Protein AF-A0A938Z0Q0-F1 (afdb_monomer_lite)

pLDDT: mean 75.27, std 12.21, range [45.88, 96.62]

Sequence (116 aa):
MTFVTQVLAAIFAVVFFVYVIRLVSKGKLSLRYSFFWLSLSVVILIAAIFPGFIGAIGELFGFVLTTNFVFFLGLFLLLAFSLMLSVVVTKQAASIKNLTQRLAIVEKELYRGDDD

Secondary structure (DSSP, 8-state):
--HHHHHHHHHHHHHHHHHHHHHHHTT-S-HHHHHHHHHHHHHHHHHHH-HHHHHHHHHHTT-SSHHHHHHHHHHHHHHHHHHHHHHHHHHHHHHHHHHHHHHHHHHHHHHHHH--

Radius of gyration: 23.2 Å; chains: 1; bounding box: 56×33×67 Å

Foldseek 3Di:
DDPVVLVVLVVVLVVLLVVLVVVLVVVPDDPVVNVLSNVVNVVSVVCSVCVVVLVVVCVVVPHPDSVVSVVVVVVVSVVVVVVVVVVVVVVVVVVVVVVVVVVVVVVVVVVVVVVD

Structure (mmCIF, N/CA/C/O backbone):
data_AF-A0A938Z0Q0-F1
#
_entry.id   AF-A0A938Z0Q0-F1
#
loop_
_atom_site.group_PDB
_atom_site.id
_atom_site.type_symbol
_atom_site.label_atom_id
_atom_site.label_alt_id
_atom_site.label_comp_id
_atom_site.label_asym_id
_atom_site.label_entity_id
_atom_site.label_seq_id
_atom_site.pdbx_PDB_ins_code
_atom_site.Cartn_x
_atom_site.Cartn_y
_atom_site.Cartn_z
_atom_site.occupancy
_atom_site.B_iso_or_equiv
_atom_site.auth_seq_id
_atom_site.auth_comp_id
_atom_site.auth_asym_id
_atom_site.auth_atom_id
_atom_site.pdbx_PDB_model_num
ATOM 1 N N . MET A 1 1 ? 20.335 1.178 -22.118 1.00 50.00 1 MET A N 1
ATOM 2 C CA . MET A 1 1 ? 20.404 0.975 -20.653 1.00 50.00 1 MET A CA 1
ATOM 3 C C . MET A 1 1 ? 20.943 -0.422 -20.392 1.00 50.00 1 MET A C 1
ATOM 5 O O . MET A 1 1 ? 20.604 -1.326 -21.142 1.00 50.00 1 MET A O 1
ATOM 9 N N . THR A 1 2 ? 21.860 -0.576 -19.440 1.00 65.50 2 THR A N 1
ATOM 10 C CA . THR A 1 2 ? 22.627 -1.810 -19.214 1.00 65.50 2 THR A CA 1
ATOM 11 C C . THR A 1 2 ? 21.705 -2.973 -18.842 1.00 65.50 2 THR A C 1
ATOM 13 O O . THR A 1 2 ? 20.964 -2.889 -17.874 1.00 65.50 2 THR A O 1
ATOM 16 N N . PHE A 1 3 ? 21.772 -4.069 -19.604 1.00 70.88 3 PHE A N 1
ATOM 17 C CA . PHE A 1 3 ? 20.974 -5.302 -19.452 1.00 70.88 3 PHE A CA 1
ATOM 18 C C . PHE A 1 3 ? 20.876 -5.800 -17.992 1.00 70.88 3 PHE A C 1
ATOM 20 O O . PHE A 1 3 ? 19.871 -6.361 -17.564 1.00 70.88 3 PHE A O 1
ATOM 27 N N . VAL A 1 4 ? 21.910 -5.508 -17.200 1.00 77.00 4 VAL A N 1
ATOM 28 C CA . VAL A 1 4 ? 22.004 -5.772 -15.762 1.00 77.00 4 VAL A CA 1
ATOM 29 C C . VAL A 1 4 ? 20.854 -5.147 -14.962 1.00 77.00 4 VAL A C 1
ATOM 31 O O . VAL A 1 4 ? 20.287 -5.827 -14.111 1.00 77.00 4 VAL A O 1
ATOM 34 N N . THR A 1 5 ? 20.463 -3.892 -15.219 1.00 72.75 5 THR A N 1
ATOM 35 C CA . THR A 1 5 ? 19.401 -3.227 -14.437 1.00 72.75 5 THR A CA 1
ATOM 36 C C . THR A 1 5 ? 18.024 -3.819 -14.722 1.00 72.75 5 THR A C 1
ATOM 38 O O . THR A 1 5 ? 17.224 -3.960 -13.800 1.00 72.75 5 THR A O 1
ATOM 41 N N . GLN A 1 6 ? 17.767 -4.236 -15.965 1.00 68.00 6 GLN A N 1
ATOM 42 C CA . GLN A 1 6 ? 16.538 -4.941 -16.336 1.00 68.00 6 GLN A CA 1
ATOM 43 C C . GLN A 1 6 ? 16.440 -6.309 -15.662 1.00 68.00 6 GLN A C 1
ATOM 45 O O . GLN A 1 6 ? 15.397 -6.631 -15.098 1.00 68.00 6 GLN A O 1
ATOM 50 N N . VAL A 1 7 ? 17.522 -7.093 -15.673 1.00 77.56 7 VAL A N 1
ATOM 51 C CA . VAL A 1 7 ? 17.540 -8.411 -15.020 1.00 77.56 7 VAL A CA 1
ATOM 52 C C . VAL A 1 7 ? 17.349 -8.271 -13.508 1.00 77.56 7 VAL A C 1
ATOM 54 O O . VAL A 1 7 ? 16.553 -9.002 -12.920 1.00 77.56 7 VAL A O 1
ATOM 57 N N . LEU A 1 8 ? 18.013 -7.300 -12.876 1.00 75.56 8 LEU A N 1
ATOM 58 C CA . LEU A 1 8 ? 17.879 -7.064 -11.437 1.00 75.56 8 LEU A CA 1
ATOM 59 C C . LEU A 1 8 ? 16.454 -6.626 -11.062 1.00 75.56 8 LEU A C 1
ATOM 61 O O . LEU A 1 8 ? 15.889 -7.135 -10.094 1.00 75.56 8 LEU A O 1
ATOM 65 N N . ALA A 1 9 ? 15.850 -5.736 -11.857 1.00 68.62 9 ALA A N 1
ATOM 66 C CA . ALA A 1 9 ? 14.465 -5.305 -11.676 1.00 68.62 9 ALA A CA 1
ATOM 67 C C . ALA A 1 9 ? 13.473 -6.464 -11.859 1.00 68.62 9 ALA A C 1
ATOM 69 O O . ALA A 1 9 ? 12.543 -6.599 -11.065 1.00 68.62 9 ALA A O 1
ATOM 70 N N . ALA A 1 10 ? 13.696 -7.335 -12.849 1.00 71.94 10 ALA A N 1
ATOM 71 C CA . ALA A 1 10 ? 12.870 -8.517 -13.078 1.00 71.94 10 ALA A CA 1
ATOM 72 C C . ALA A 1 10 ? 12.942 -9.500 -11.898 1.00 71.94 10 ALA A C 1
ATOM 74 O O . ALA A 1 10 ? 11.906 -9.960 -11.417 1.00 71.94 10 ALA A O 1
ATOM 75 N N . ILE A 1 11 ? 14.143 -9.773 -11.374 1.00 78.94 11 ILE A N 1
ATOM 76 C CA . ILE A 1 11 ? 14.323 -10.625 -10.188 1.00 78.94 11 ILE A CA 1
ATOM 77 C C . ILE A 1 11 ? 13.607 -10.012 -8.980 1.00 78.94 11 ILE A C 1
ATOM 79 O O . ILE A 1 11 ? 12.865 -10.710 -8.288 1.00 78.94 11 ILE A O 1
ATOM 83 N N . PHE A 1 12 ? 13.779 -8.709 -8.743 1.00 76.38 12 PHE A N 1
ATOM 84 C CA . PHE A 1 12 ? 13.137 -8.021 -7.623 1.00 76.38 12 PHE A CA 1
ATOM 85 C C . PHE A 1 12 ? 11.605 -8.062 -7.731 1.00 76.38 12 PHE A C 1
ATOM 87 O O . PHE A 1 12 ? 10.927 -8.362 -6.749 1.00 76.38 12 PHE A O 1
ATOM 94 N N . ALA A 1 13 ? 11.060 -7.841 -8.931 1.00 72.25 13 ALA A N 1
ATOM 95 C CA . ALA A 1 13 ? 9.627 -7.926 -9.198 1.00 72.25 13 ALA A CA 1
ATOM 96 C C . ALA A 1 13 ? 9.078 -9.339 -8.947 1.00 72.25 13 ALA A C 1
ATOM 98 O O . ALA A 1 13 ? 8.047 -9.482 -8.292 1.00 72.25 13 ALA A O 1
ATOM 99 N N . VAL A 1 14 ? 9.780 -10.385 -9.398 1.00 76.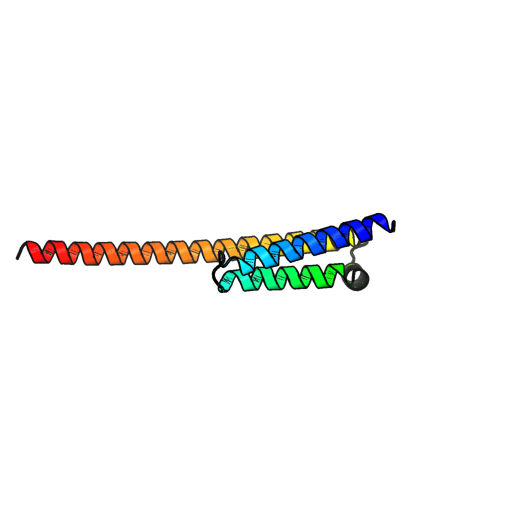31 14 VAL A N 1
ATOM 100 C CA . VAL A 1 14 ? 9.377 -11.785 -9.174 1.00 76.31 14 VAL A CA 1
ATOM 101 C C . VAL A 1 14 ? 9.428 -12.147 -7.689 1.00 76.31 14 VAL A C 1
ATOM 103 O O . VAL A 1 14 ? 8.481 -12.741 -7.171 1.00 76.31 14 VAL A O 1
ATOM 106 N N . VAL A 1 15 ? 10.490 -11.765 -6.977 1.00 78.75 15 VAL A N 1
ATOM 107 C CA . VAL A 1 15 ? 10.608 -12.009 -5.530 1.00 78.75 15 VAL A CA 1
ATOM 108 C C . VAL A 1 15 ? 9.495 -11.290 -4.768 1.00 78.75 15 VAL A C 1
ATOM 110 O O . VAL A 1 15 ? 8.847 -11.901 -3.917 1.00 78.75 15 VAL A O 1
ATOM 113 N N . PHE A 1 16 ? 9.229 -10.025 -5.098 1.00 72.69 16 PHE A N 1
ATOM 114 C CA . PHE A 1 16 ? 8.149 -9.249 -4.494 1.00 72.69 16 PHE A CA 1
ATOM 115 C C . PHE A 1 16 ? 6.776 -9.871 -4.779 1.00 72.69 16 PHE A C 1
ATOM 117 O O . PHE A 1 16 ? 5.970 -10.034 -3.866 1.00 72.69 16 PHE A O 1
ATOM 124 N N . PHE A 1 17 ? 6.530 -10.301 -6.017 1.00 69.44 17 PHE A N 1
ATOM 125 C CA . PHE A 1 17 ? 5.301 -10.983 -6.419 1.00 69.44 17 PHE A CA 1
ATOM 126 C C . PHE A 1 17 ? 5.077 -12.282 -5.628 1.00 69.44 17 PHE A C 1
ATOM 128 O O . PHE A 1 17 ? 4.021 -12.473 -5.021 1.00 69.44 17 PHE A O 1
ATOM 135 N N . VAL A 1 18 ? 6.093 -13.149 -5.549 1.00 73.06 18 VAL A N 1
ATOM 136 C CA . VAL A 1 18 ? 6.039 -14.393 -4.758 1.00 73.06 18 VAL A CA 1
ATOM 137 C C . VAL A 1 18 ? 5.842 -14.094 -3.270 1.00 73.06 18 VAL A C 1
ATOM 139 O O . VAL A 1 18 ? 5.103 -14.811 -2.589 1.00 73.06 18 VAL A O 1
ATOM 142 N N . TYR A 1 19 ? 6.471 -13.037 -2.754 1.00 71.50 19 TYR A N 1
ATOM 143 C CA . TYR A 1 19 ? 6.302 -12.602 -1.371 1.00 71.50 19 TYR A CA 1
ATOM 144 C C . TYR A 1 19 ? 4.856 -12.179 -1.085 1.00 71.50 19 TYR A C 1
ATOM 146 O O . TYR A 1 19 ? 4.265 -12.672 -0.122 1.00 71.50 19 TYR A O 1
ATOM 154 N N . VAL A 1 20 ? 4.256 -11.352 -1.949 1.00 65.19 20 VAL A N 1
ATOM 155 C CA . VAL A 1 20 ? 2.852 -10.928 -1.824 1.00 65.19 20 VAL A CA 1
ATOM 156 C C . VAL A 1 20 ? 1.909 -12.129 -1.906 1.00 65.19 20 VAL A C 1
ATOM 158 O O . VAL A 1 20 ? 1.043 -12.275 -1.041 1.00 65.19 20 VAL A O 1
ATOM 161 N N . ILE A 1 21 ? 2.114 -13.044 -2.861 1.00 64.12 21 ILE A N 1
ATOM 162 C CA . ILE A 1 21 ? 1.317 -14.277 -2.968 1.00 64.12 21 ILE A CA 1
ATOM 163 C C . ILE A 1 21 ? 1.418 -15.110 -1.693 1.00 64.12 21 ILE A C 1
ATOM 165 O O . ILE A 1 21 ? 0.398 -15.569 -1.180 1.00 64.12 21 ILE A O 1
ATOM 169 N N . ARG A 1 22 ? 2.621 -15.297 -1.138 1.00 64.44 22 ARG A N 1
ATOM 170 C CA . ARG A 1 22 ? 2.790 -16.040 0.121 1.00 64.44 22 ARG A CA 1
ATOM 171 C C . ARG A 1 22 ? 2.121 -15.346 1.302 1.00 64.44 22 ARG A C 1
ATOM 173 O O . ARG A 1 22 ? 1.605 -16.037 2.181 1.00 64.44 22 ARG A O 1
ATOM 180 N N . LEU A 1 23 ? 2.124 -14.016 1.340 1.00 60.59 23 LEU A N 1
ATOM 181 C CA . LEU A 1 23 ? 1.487 -13.239 2.402 1.00 60.59 23 LEU A CA 1
ATOM 182 C C . LEU A 1 23 ? -0.044 -13.369 2.352 1.00 60.59 23 LEU A C 1
ATOM 184 O O . LEU A 1 23 ? -0.674 -13.562 3.391 1.00 60.59 23 LEU A O 1
ATOM 188 N N . VAL A 1 24 ? -0.618 -13.355 1.143 1.00 62.41 24 VAL A N 1
ATOM 189 C CA . VAL A 1 24 ? -2.051 -13.584 0.893 1.00 62.41 24 VAL A CA 1
ATOM 190 C C . VAL A 1 24 ? -2.437 -15.041 1.176 1.00 62.41 24 VAL A C 1
ATOM 192 O O . VAL A 1 24 ? -3.404 -15.300 1.890 1.00 62.41 24 VAL A O 1
ATOM 195 N N . SER A 1 25 ? -1.654 -16.001 0.677 1.00 57.09 25 SER A N 1
ATOM 196 C CA . SER A 1 25 ? -1.931 -17.439 0.797 1.00 57.09 25 SER A CA 1
ATOM 197 C C . SER A 1 25 ? -1.845 -17.958 2.233 1.00 57.09 25 SER A C 1
ATOM 199 O O . SER A 1 25 ? -2.480 -18.961 2.546 1.00 57.09 25 SER A O 1
ATOM 201 N N . LYS A 1 26 ? -1.094 -17.296 3.122 1.00 56.38 26 LYS A N 1
ATOM 202 C CA . LYS A 1 26 ? -1.012 -17.676 4.542 1.00 56.38 26 LYS A CA 1
ATOM 203 C C . LYS A 1 26 ? -2.226 -17.240 5.376 1.00 56.38 26 LYS A C 1
ATOM 205 O O . LYS A 1 26 ? -2.193 -17.417 6.590 1.00 56.38 26 LYS A O 1
ATOM 210 N N . GLY A 1 27 ? -3.268 -16.655 4.774 1.00 49.75 27 GLY A N 1
ATOM 211 C CA . GLY A 1 27 ? -4.547 -16.379 5.446 1.00 49.75 27 GLY A CA 1
ATOM 212 C C . GLY A 1 27 ? -4.480 -15.376 6.606 1.00 49.75 27 GLY A C 1
ATOM 213 O O . GLY A 1 27 ? -5.456 -15.213 7.329 1.00 49.75 27 GLY A O 1
ATOM 214 N N . LYS A 1 28 ? -3.343 -14.689 6.801 1.00 47.25 28 LYS A N 1
ATOM 215 C CA . LYS A 1 28 ? -3.143 -13.714 7.890 1.00 47.25 28 LYS A CA 1
ATOM 216 C C . LYS A 1 28 ? -3.775 -12.345 7.618 1.00 47.25 28 LYS A C 1
ATOM 218 O O . LYS A 1 28 ? -3.840 -11.522 8.525 1.00 47.25 28 LYS A O 1
ATOM 223 N N . LEU A 1 29 ? -4.241 -12.096 6.394 1.00 45.88 29 LEU A N 1
ATOM 224 C CA . LEU A 1 29 ? -5.021 -10.915 6.033 1.00 45.88 29 LEU A CA 1
ATOM 225 C C . LEU A 1 29 ? -6.467 -11.342 5.791 1.00 45.88 29 LEU A C 1
ATOM 227 O O . LEU A 1 29 ? -6.735 -12.205 4.955 1.00 45.88 29 LEU A O 1
ATOM 231 N N . SER A 1 30 ? -7.408 -10.705 6.488 1.00 51.53 30 SER A N 1
ATOM 232 C CA . SER A 1 30 ? -8.824 -10.834 6.153 1.00 51.53 30 SER A CA 1
ATOM 233 C C . SER A 1 30 ? -9.034 -10.458 4.679 1.00 51.53 30 SER A C 1
ATOM 235 O O . SER A 1 30 ? -8.392 -9.530 4.178 1.00 51.53 30 SER A O 1
ATO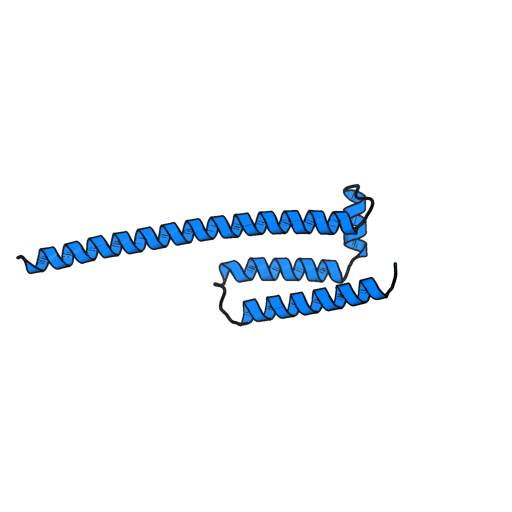M 237 N N . LEU A 1 31 ? -9.925 -11.177 3.981 1.00 50.62 31 LEU A N 1
ATOM 238 C CA . LEU A 1 31 ? -10.224 -11.064 2.537 1.00 50.62 31 LEU A CA 1
ATOM 239 C C . LEU A 1 31 ? -10.271 -9.618 1.996 1.00 50.62 31 LEU A C 1
ATOM 241 O O . LEU A 1 31 ? -9.950 -9.369 0.837 1.00 50.62 31 LEU A O 1
ATOM 245 N N . ARG A 1 32 ? -10.636 -8.655 2.848 1.00 54.25 32 ARG A N 1
ATOM 246 C CA . ARG A 1 32 ? -10.759 -7.229 2.538 1.00 54.25 32 ARG A CA 1
ATOM 247 C C . ARG A 1 32 ? -9.424 -6.516 2.277 1.00 54.25 32 ARG A C 1
ATOM 249 O O . ARG A 1 32 ? -9.401 -5.579 1.488 1.00 54.25 32 ARG A O 1
ATOM 256 N N . TYR A 1 33 ? -8.331 -6.936 2.915 1.00 58.06 33 TYR A N 1
ATOM 257 C CA . TYR A 1 33 ? -7.000 -6.336 2.722 1.00 58.06 33 TYR A CA 1
ATOM 258 C C . TYR A 1 33 ? -6.183 -7.035 1.641 1.00 58.06 33 TYR A C 1
ATOM 260 O O . TYR A 1 33 ? -5.397 -6.391 0.945 1.00 58.06 33 TYR A O 1
ATOM 268 N N . SER A 1 34 ? -6.389 -8.344 1.482 1.00 59.78 34 SER A N 1
ATOM 269 C CA . SER A 1 34 ? -5.710 -9.143 0.463 1.00 59.78 34 SER A CA 1
ATOM 270 C C . SER A 1 34 ? -6.003 -8.628 -0.941 1.00 59.78 34 SER A C 1
ATOM 272 O O . SER A 1 34 ? -5.103 -8.623 -1.768 1.00 59.78 34 SER A O 1
ATOM 274 N N . PHE A 1 35 ? -7.213 -8.115 -1.191 1.00 63.72 35 PHE A N 1
ATOM 275 C CA . PHE A 1 35 ? -7.614 -7.585 -2.496 1.00 63.72 35 PHE A CA 1
ATOM 276 C C . PHE A 1 35 ? -6.771 -6.378 -2.942 1.00 63.72 35 PHE A C 1
ATOM 278 O O . PHE A 1 35 ? -6.367 -6.301 -4.099 1.00 63.72 35 PHE A O 1
ATOM 285 N N . PHE A 1 36 ? -6.447 -5.462 -2.020 1.00 66.25 36 PHE A N 1
ATOM 286 C CA . PHE A 1 36 ? -5.636 -4.282 -2.336 1.00 66.25 36 PHE A CA 1
ATOM 287 C C . PHE A 1 36 ? -4.188 -4.667 -2.663 1.00 66.25 36 PHE A C 1
ATOM 289 O O . PHE A 1 36 ? -3.639 -4.219 -3.665 1.00 66.25 36 PHE A O 1
ATOM 296 N N . TRP A 1 37 ? -3.586 -5.553 -1.863 1.00 68.56 37 TRP A N 1
ATOM 297 C CA . TRP A 1 37 ? -2.228 -6.051 -2.109 1.00 68.56 37 TRP A CA 1
ATOM 298 C C . TRP A 1 37 ? -2.124 -6.911 -3.373 1.00 68.56 37 TRP A C 1
ATOM 300 O O . TRP A 1 37 ? -1.136 -6.796 -4.095 1.00 68.56 37 TRP A O 1
ATOM 310 N N . LEU A 1 38 ? -3.146 -7.718 -3.681 1.00 68.81 38 LEU A N 1
ATOM 311 C CA . LEU A 1 38 ? -3.241 -8.456 -4.945 1.00 68.81 38 LEU A CA 1
ATOM 312 C C . LEU A 1 38 ? -3.297 -7.499 -6.135 1.00 68.81 38 LEU A C 1
ATOM 314 O O . LEU A 1 38 ? -2.516 -7.643 -7.072 1.00 68.81 38 LEU A O 1
ATOM 318 N N . SER A 1 39 ? -4.162 -6.484 -6.070 1.00 68.00 39 SER A N 1
ATOM 319 C CA . SER A 1 39 ? -4.264 -5.465 -7.117 1.00 68.00 39 SER A CA 1
ATOM 320 C C . SER A 1 39 ? -2.941 -4.719 -7.303 1.00 68.00 39 SER A C 1
ATOM 322 O O . SER A 1 39 ? -2.488 -4.545 -8.431 1.00 68.00 39 SER A O 1
ATOM 324 N N . LEU A 1 40 ? -2.286 -4.318 -6.210 1.00 69.94 40 LEU A N 1
ATOM 325 C CA . LEU A 1 40 ? -1.001 -3.618 -6.249 1.00 69.94 40 LEU A CA 1
ATOM 326 C C . LEU A 1 40 ? 0.107 -4.491 -6.858 1.00 69.94 40 LEU A C 1
ATOM 328 O O . LEU A 1 40 ? 0.884 -4.029 -7.689 1.00 69.94 40 LEU A O 1
ATOM 332 N N . SER A 1 41 ? 0.146 -5.772 -6.492 1.00 69.81 41 SER A N 1
ATOM 333 C CA . SER A 1 41 ? 1.079 -6.751 -7.051 1.00 69.81 41 SER A CA 1
ATOM 334 C C . SER A 1 41 ? 0.875 -6.967 -8.551 1.00 69.81 41 SER A C 1
ATOM 336 O O . SER A 1 41 ? 1.863 -7.109 -9.268 1.00 69.81 41 SER A O 1
ATOM 338 N N . VAL A 1 42 ? -0.370 -6.984 -9.031 1.00 70.94 42 VAL A N 1
ATOM 339 C CA . VAL A 1 42 ? -0.677 -7.090 -10.465 1.00 70.94 42 VAL A CA 1
ATOM 340 C C . VAL A 1 42 ? -0.221 -5.837 -11.211 1.00 70.94 42 VAL A C 1
ATOM 342 O O . VAL A 1 42 ? 0.413 -5.956 -12.257 1.00 70.94 42 VAL A O 1
ATOM 345 N N . VAL A 1 43 ? -0.460 -4.644 -10.656 1.00 72.69 43 VAL A N 1
ATOM 346 C CA . VAL A 1 43 ? 0.009 -3.376 -11.247 1.00 72.69 43 VAL A CA 1
ATOM 347 C C . VAL A 1 43 ? 1.535 -3.359 -11.369 1.00 72.69 43 VAL A C 1
ATOM 349 O O . VAL A 1 43 ? 2.060 -3.007 -12.423 1.00 72.69 43 VAL A O 1
ATOM 352 N N . ILE A 1 44 ? 2.254 -3.805 -10.334 1.00 69.94 44 ILE A N 1
ATOM 353 C CA . ILE A 1 44 ? 3.722 -3.905 -10.352 1.00 69.94 44 ILE A CA 1
ATOM 354 C C . ILE A 1 44 ? 4.206 -4.948 -11.372 1.00 69.94 44 ILE A C 1
ATOM 356 O O . ILE A 1 44 ? 5.207 -4.724 -12.051 1.00 69.94 44 ILE A O 1
ATOM 360 N N . LEU A 1 45 ? 3.501 -6.072 -11.521 1.00 69.50 45 LEU A N 1
ATOM 361 C CA . LEU A 1 45 ? 3.850 -7.096 -12.508 1.00 69.50 45 LEU A CA 1
ATOM 362 C C . LEU A 1 45 ? 3.693 -6.567 -13.942 1.00 69.50 45 LEU A C 1
ATOM 364 O O . LEU A 1 45 ? 4.601 -6.718 -14.757 1.00 69.50 45 LEU A O 1
ATOM 368 N N . ILE A 1 46 ? 2.574 -5.898 -14.237 1.00 68.81 46 ILE A N 1
ATOM 369 C CA . ILE A 1 46 ? 2.330 -5.258 -15.540 1.00 68.81 46 ILE A CA 1
ATOM 370 C C . ILE A 1 46 ? 3.408 -4.204 -15.813 1.00 68.81 46 ILE A C 1
ATOM 372 O O . ILE A 1 46 ? 3.958 -4.149 -16.913 1.00 68.81 46 ILE A O 1
ATOM 376 N N . ALA A 1 47 ? 3.764 -3.425 -14.789 1.00 67.25 47 ALA A N 1
ATOM 377 C CA . ALA A 1 47 ? 4.822 -2.431 -14.862 1.00 67.25 47 ALA A CA 1
ATOM 378 C C . ALA A 1 47 ? 6.199 -3.025 -15.197 1.00 67.25 47 ALA A C 1
ATOM 380 O O . ALA A 1 47 ? 6.947 -2.451 -15.989 1.00 67.25 47 ALA A O 1
ATOM 381 N N . ALA A 1 48 ? 6.529 -4.182 -14.618 1.00 67.62 48 ALA A N 1
ATOM 382 C CA . ALA A 1 48 ? 7.794 -4.869 -14.856 1.00 67.62 48 ALA A CA 1
ATOM 383 C C . ALA A 1 48 ? 7.869 -5.518 -16.250 1.00 67.62 48 ALA A C 1
ATOM 385 O O . ALA A 1 48 ? 8.938 -5.530 -16.857 1.00 67.62 48 ALA A O 1
ATOM 386 N N . ILE A 1 49 ? 6.750 -6.040 -16.765 1.00 67.62 49 ILE A N 1
ATOM 387 C CA . ILE A 1 49 ? 6.696 -6.683 -18.089 1.00 67.62 49 ILE A CA 1
ATOM 388 C C . ILE A 1 49 ? 6.721 -5.635 -19.214 1.00 67.62 49 ILE A C 1
ATOM 390 O O . ILE A 1 49 ? 7.330 -5.874 -20.257 1.00 67.62 49 ILE A O 1
ATOM 394 N N . PHE A 1 50 ? 6.113 -4.460 -19.005 1.00 71.12 50 PHE A N 1
ATOM 395 C CA . PHE A 1 50 ? 5.985 -3.412 -20.025 1.00 71.12 50 PHE A CA 1
ATOM 396 C C . PHE A 1 50 ? 6.629 -2.077 -19.605 1.00 71.12 50 PHE A C 1
ATOM 398 O O . PHE A 1 50 ? 5.931 -1.070 -19.450 1.00 71.12 50 PHE A O 1
ATOM 405 N N . PRO A 1 51 ? 7.971 -2.000 -19.496 1.00 66.00 51 PRO A N 1
ATOM 406 C CA . PRO A 1 51 ? 8.657 -0.754 -19.149 1.00 66.00 51 PRO A CA 1
ATOM 407 C C . PRO A 1 51 ? 8.429 0.355 -20.189 1.00 66.00 51 PRO A C 1
ATOM 409 O O . PRO A 1 51 ? 8.367 1.529 -19.832 1.00 66.00 51 PRO A O 1
ATOM 412 N N . GLY A 1 52 ? 8.236 -0.005 -21.466 1.00 69.44 52 GLY A N 1
ATOM 413 C CA . GLY A 1 52 ? 7.920 0.951 -22.533 1.00 69.44 52 GLY A CA 1
ATOM 414 C C . GLY A 1 52 ? 6.565 1.646 -22.357 1.00 69.44 52 GLY A C 1
ATOM 415 O O . GLY A 1 52 ? 6.441 2.822 -22.680 1.00 69.44 52 GLY A O 1
ATOM 416 N N . PHE A 1 53 ? 5.570 0.966 -21.776 1.00 70.12 53 PHE A N 1
ATOM 417 C CA . PHE A 1 53 ? 4.252 1.555 -21.512 1.00 70.12 53 PHE A CA 1
ATOM 418 C C . PHE A 1 53 ? 4.326 2.616 -20.407 1.00 70.12 53 PHE A C 1
ATOM 420 O O . PHE A 1 53 ? 3.755 3.696 -20.518 1.00 70.12 53 PHE A O 1
ATOM 427 N N . ILE A 1 54 ? 5.107 2.340 -19.363 1.00 69.12 54 ILE A N 1
ATOM 428 C CA . ILE A 1 54 ? 5.380 3.285 -18.274 1.00 69.12 54 ILE A CA 1
ATOM 429 C C . ILE A 1 54 ? 6.232 4.462 -18.729 1.00 69.12 54 ILE A C 1
ATOM 431 O O . ILE A 1 54 ? 5.990 5.582 -18.288 1.00 69.12 54 ILE A O 1
ATOM 435 N N . GLY A 1 55 ? 7.194 4.225 -19.623 1.00 71.62 55 GLY A N 1
ATOM 436 C CA . GLY A 1 55 ? 7.943 5.290 -20.285 1.00 71.62 55 GLY A CA 1
ATOM 437 C C . GLY A 1 55 ? 7.023 6.235 -21.055 1.00 71.62 55 GLY A C 1
ATOM 438 O O . GLY A 1 55 ? 7.067 7.437 -20.817 1.00 71.62 55 GLY A O 1
ATOM 439 N N . ALA A 1 56 ? 6.127 5.688 -21.882 1.00 72.56 56 ALA A N 1
ATOM 440 C CA . ALA A 1 56 ? 5.185 6.475 -22.679 1.00 72.56 56 ALA A CA 1
ATOM 441 C C . ALA A 1 56 ? 4.216 7.304 -21.817 1.00 72.56 56 ALA A C 1
ATOM 443 O O . ALA A 1 56 ? 3.946 8.464 -22.123 1.00 72.56 56 ALA A O 1
ATOM 444 N N . ILE A 1 57 ? 3.717 6.740 -20.710 1.00 70.12 57 ILE A N 1
ATOM 445 C CA . ILE A 1 57 ? 2.889 7.496 -19.758 1.00 70.12 57 ILE A CA 1
ATOM 446 C C . ILE A 1 57 ? 3.729 8.570 -19.057 1.00 70.12 57 ILE A C 1
ATOM 448 O O . ILE A 1 57 ? 3.276 9.702 -18.923 1.00 70.12 57 ILE A O 1
ATOM 452 N N . GLY A 1 58 ? 4.953 8.249 -18.636 1.00 74.12 58 GLY A N 1
ATOM 453 C CA . GLY A 1 58 ? 5.861 9.215 -18.019 1.00 74.12 58 GLY A CA 1
ATOM 454 C C . GLY A 1 58 ? 6.130 10.420 -18.923 1.00 74.12 58 GLY A C 1
ATOM 455 O O . GLY A 1 58 ? 6.023 11.554 -18.459 1.00 74.12 58 GLY A O 1
ATOM 456 N N . GLU A 1 59 ? 6.385 10.187 -20.211 1.00 75.81 59 GLU A N 1
ATOM 457 C CA . GLU A 1 59 ? 6.555 11.245 -21.215 1.00 75.81 59 GLU A CA 1
ATOM 458 C C . GLU A 1 59 ? 5.276 12.068 -21.416 1.00 75.81 59 GLU A C 1
ATOM 460 O O . GLU A 1 59 ? 5.353 13.295 -21.464 1.00 75.81 59 GLU A O 1
ATOM 465 N N . LEU A 1 60 ? 4.095 11.433 -21.441 1.00 74.38 60 LEU A N 1
ATOM 466 C CA . LEU A 1 60 ? 2.808 12.139 -21.519 1.00 74.38 60 LEU A CA 1
ATOM 467 C C . LEU A 1 60 ? 2.582 13.070 -20.314 1.00 74.38 60 LEU A C 1
ATOM 469 O O . LEU A 1 60 ? 2.041 14.163 -20.465 1.00 74.38 60 LEU A O 1
ATOM 473 N N . PHE A 1 61 ? 3.015 12.651 -19.124 1.00 75.06 61 PHE A N 1
ATOM 474 C CA . PHE A 1 61 ? 2.980 13.462 -17.904 1.00 75.06 61 PHE A CA 1
ATOM 475 C C . PHE A 1 61 ? 4.152 14.462 -17.794 1.00 75.06 61 PHE A C 1
ATOM 477 O O . PHE A 1 61 ? 4.206 15.223 -16.827 1.00 75.06 61 PHE A O 1
ATOM 484 N N . GLY A 1 62 ? 5.078 14.490 -18.760 1.00 75.69 62 GLY A N 1
ATOM 485 C CA . GLY A 1 62 ? 6.204 15.430 -18.804 1.00 75.69 62 GLY A CA 1
ATOM 486 C C . GLY A 1 62 ? 7.433 15.026 -17.976 1.00 75.69 62 GLY A C 1
ATOM 487 O O . GLY A 1 62 ? 8.300 15.863 -17.716 1.00 75.69 62 GLY A O 1
ATOM 488 N N . PHE A 1 63 ? 7.543 13.766 -17.544 1.00 78.50 63 PHE A N 1
ATOM 489 C CA . PHE A 1 63 ? 8.721 13.265 -16.830 1.00 78.50 63 PHE A CA 1
ATOM 490 C C . PHE A 1 63 ? 9.850 12.894 -17.799 1.00 78.50 63 PHE A C 1
ATOM 492 O O . PHE A 1 63 ? 9.719 11.978 -18.602 1.00 78.50 63 PHE A O 1
ATOM 499 N N . VAL A 1 64 ? 11.005 13.551 -17.649 1.00 71.25 64 VAL A N 1
ATOM 500 C CA . VAL A 1 64 ? 12.201 13.320 -18.487 1.00 71.25 64 VAL A CA 1
ATOM 501 C C . VAL A 1 64 ? 12.866 11.966 -18.203 1.00 71.25 64 VAL A C 1
ATOM 503 O O . VAL A 1 64 ? 13.412 11.335 -19.101 1.00 71.25 64 VAL A O 1
ATOM 506 N N . LEU A 1 65 ? 12.838 11.501 -16.948 1.00 73.19 65 LEU A N 1
ATOM 507 C CA . LEU A 1 65 ? 13.362 10.189 -16.559 1.00 73.19 65 LEU A CA 1
ATOM 508 C C . LEU A 1 65 ? 12.218 9.275 -16.120 1.00 73.19 65 LEU A C 1
ATOM 510 O O . LEU A 1 65 ? 11.537 9.558 -15.132 1.00 73.19 65 LEU A O 1
ATOM 514 N N . THR A 1 66 ? 12.089 8.119 -16.774 1.00 72.88 66 THR A N 1
ATOM 515 C CA . THR A 1 66 ? 11.120 7.064 -16.430 1.00 72.88 66 THR A CA 1
ATOM 516 C C . THR A 1 66 ? 11.215 6.639 -14.959 1.00 72.88 66 THR A C 1
ATOM 518 O O . THR A 1 66 ? 10.199 6.380 -14.317 1.00 72.88 66 THR A O 1
ATOM 521 N N . THR A 1 67 ? 12.422 6.640 -14.383 1.00 75.38 67 THR A N 1
ATOM 522 C CA . THR A 1 67 ? 12.657 6.335 -12.962 1.00 75.38 67 THR A CA 1
ATOM 523 C C . THR A 1 67 ? 11.920 7.293 -12.024 1.00 75.38 67 THR A C 1
ATOM 525 O O . THR A 1 67 ? 11.350 6.852 -11.028 1.00 75.38 67 THR A O 1
ATOM 528 N N . ASN A 1 68 ? 11.882 8.591 -12.347 1.00 82.75 68 ASN A N 1
ATOM 529 C CA . ASN A 1 68 ? 11.227 9.596 -11.505 1.00 82.75 68 ASN A CA 1
ATOM 530 C C . ASN A 1 68 ? 9.710 9.405 -11.498 1.00 82.7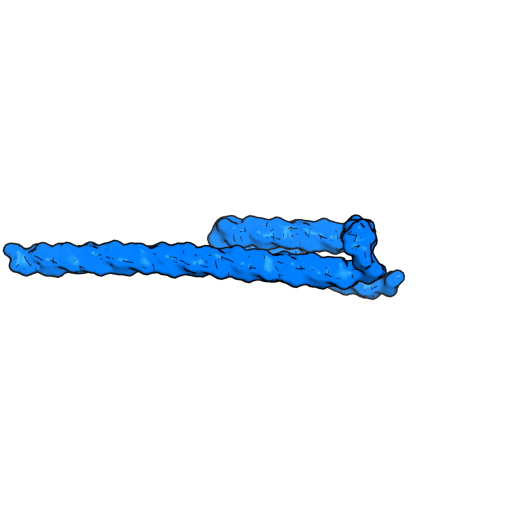5 68 ASN A C 1
ATOM 532 O O . ASN A 1 68 ? 9.083 9.523 -10.448 1.00 82.75 68 ASN A O 1
ATOM 536 N N . PHE A 1 69 ? 9.132 9.055 -12.648 1.00 78.50 69 PHE A N 1
ATOM 537 C CA . PHE A 1 69 ? 7.709 8.749 -12.753 1.00 78.50 69 PHE A CA 1
ATOM 538 C C . PHE A 1 69 ? 7.330 7.520 -11.914 1.00 78.50 69 PHE A C 1
ATOM 540 O O . PHE A 1 69 ? 6.382 7.576 -11.133 1.00 78.50 69 PHE A O 1
ATOM 547 N N . VAL A 1 70 ? 8.108 6.433 -11.999 1.00 77.38 70 VAL A N 1
ATOM 548 C CA . VAL A 1 70 ? 7.882 5.226 -11.182 1.00 77.38 70 VAL A CA 1
ATOM 549 C C . VAL A 1 70 ? 8.013 5.533 -9.689 1.00 77.38 70 VAL A C 1
ATOM 551 O O . VAL A 1 70 ? 7.200 5.061 -8.895 1.00 77.38 70 VAL A O 1
ATOM 554 N N . PHE A 1 71 ? 8.994 6.350 -9.296 1.00 79.19 71 PHE A N 1
ATOM 555 C CA . PHE A 1 71 ? 9.169 6.762 -7.904 1.00 79.19 71 PHE A CA 1
ATOM 556 C C . PHE A 1 71 ? 7.991 7.605 -7.397 1.00 79.19 71 PHE A C 1
ATOM 558 O O . PHE A 1 71 ? 7.455 7.332 -6.323 1.00 79.19 71 PHE A O 1
ATOM 565 N N . PHE A 1 72 ? 7.544 8.584 -8.187 1.00 84.06 72 PHE A N 1
ATOM 566 C CA . PHE A 1 72 ? 6.374 9.405 -7.875 1.00 84.06 72 PHE A CA 1
ATOM 567 C C . PHE A 1 72 ? 5.104 8.557 -7.736 1.00 84.06 72 PHE A C 1
ATOM 569 O O . PHE A 1 72 ? 4.374 8.684 -6.751 1.00 84.06 72 PHE A O 1
ATOM 576 N N . LEU A 1 73 ? 4.870 7.641 -8.679 1.00 79.75 73 LEU A N 1
ATOM 577 C CA . LEU A 1 73 ? 3.735 6.723 -8.642 1.00 79.75 73 LEU A CA 1
ATOM 578 C C . LEU A 1 73 ? 3.796 5.809 -7.409 1.00 79.75 73 LEU A C 1
ATOM 580 O O . LEU A 1 73 ? 2.790 5.622 -6.727 1.00 79.75 73 LEU A O 1
ATOM 584 N N . GLY A 1 74 ? 4.982 5.287 -7.087 1.00 81.50 74 GLY A N 1
ATOM 585 C CA . GLY A 1 74 ? 5.219 4.488 -5.887 1.00 81.50 74 GLY A CA 1
ATOM 586 C C . GLY A 1 74 ? 4.919 5.257 -4.600 1.00 81.50 74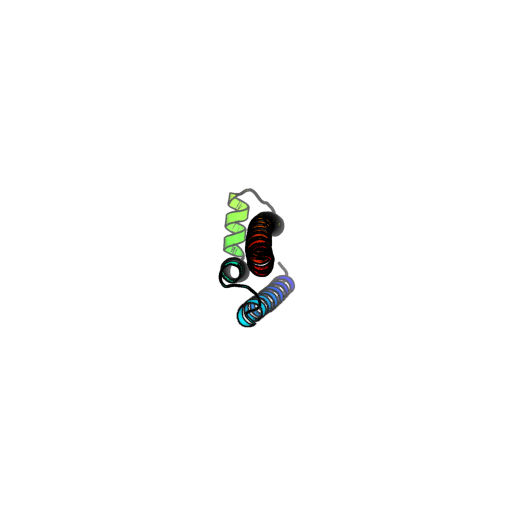 GLY A C 1
ATOM 587 O O . GLY A 1 74 ? 4.222 4.735 -3.731 1.00 81.50 74 GLY A O 1
ATOM 588 N N . LEU A 1 75 ? 5.372 6.510 -4.495 1.00 85.50 75 LEU A N 1
ATOM 589 C CA . LEU A 1 75 ? 5.064 7.390 -3.362 1.00 85.50 75 LEU A CA 1
ATOM 590 C C . LEU A 1 75 ? 3.563 7.649 -3.225 1.00 85.50 75 LEU A C 1
ATOM 592 O O . LEU A 1 75 ? 3.017 7.546 -2.126 1.00 85.50 75 LEU A O 1
ATOM 596 N N . PHE A 1 76 ? 2.890 7.953 -4.332 1.00 84.25 76 PHE A N 1
ATOM 597 C CA . PHE A 1 76 ? 1.451 8.190 -4.333 1.00 84.25 76 PHE A CA 1
ATOM 598 C C . PHE A 1 76 ? 0.672 6.948 -3.875 1.00 84.25 76 PHE A C 1
ATOM 600 O O . PHE A 1 76 ? -0.198 7.041 -3.005 1.00 84.25 76 PHE A O 1
ATOM 607 N N . LEU A 1 77 ? 1.029 5.769 -4.395 1.00 78.44 77 LEU A N 1
ATOM 608 C CA . LEU A 1 77 ? 0.435 4.495 -3.985 1.00 78.44 77 LEU A CA 1
ATOM 609 C C . LEU A 1 77 ? 0.697 4.189 -2.506 1.00 78.44 77 LEU A C 1
ATOM 611 O O . LEU A 1 77 ? -0.213 3.739 -1.809 1.00 78.44 77 LEU A O 1
ATOM 615 N N . LEU A 1 78 ? 1.904 4.469 -2.010 1.00 83.12 78 LEU A N 1
ATOM 616 C CA . LEU A 1 78 ? 2.259 4.286 -0.602 1.00 83.12 78 LEU A CA 1
ATOM 617 C C . LEU A 1 78 ? 1.405 5.176 0.315 1.00 83.12 78 LEU A C 1
ATOM 619 O O . LEU A 1 78 ? 0.898 4.706 1.335 1.00 83.12 78 LEU A O 1
ATOM 623 N N . LEU A 1 79 ? 1.206 6.444 -0.056 1.00 85.19 79 LEU A N 1
ATOM 624 C CA . LEU A 1 79 ? 0.350 7.372 0.687 1.00 85.19 79 LEU A CA 1
ATOM 625 C C . LEU A 1 79 ? -1.112 6.917 0.688 1.00 85.19 79 LEU A C 1
ATOM 627 O O . LEU A 1 79 ? -1.735 6.860 1.750 1.00 85.19 79 LEU A O 1
ATOM 631 N N . ALA A 1 80 ? -1.648 6.537 -0.474 1.00 78.38 80 ALA A N 1
ATOM 632 C CA . ALA A 1 80 ? -3.006 6.011 -0.581 1.00 78.38 80 ALA A CA 1
ATOM 633 C C . ALA A 1 80 ? -3.191 4.748 0.276 1.00 78.38 80 ALA A C 1
ATOM 635 O O . ALA A 1 80 ? -4.192 4.609 0.985 1.00 78.38 80 ALA A O 1
ATOM 636 N N . PHE A 1 81 ? -2.199 3.854 0.269 1.00 79.62 81 PHE A N 1
ATOM 637 C CA . PHE A 1 81 ? -2.208 2.652 1.093 1.00 79.62 81 PHE A CA 1
ATOM 638 C C . PHE A 1 81 ? -2.177 2.974 2.593 1.00 79.62 81 PHE A C 1
ATOM 640 O O . PHE A 1 81 ? -2.947 2.397 3.362 1.00 79.62 81 PHE A O 1
ATOM 647 N N . SER A 1 82 ? -1.344 3.930 3.007 1.00 85.00 82 SER A N 1
ATOM 648 C CA . SER A 1 82 ? -1.281 4.400 4.395 1.00 85.00 82 SER A CA 1
ATOM 649 C C . SER A 1 82 ? -2.629 4.954 4.872 1.00 85.00 82 SER A C 1
ATOM 651 O O . SER A 1 82 ? -3.123 4.571 5.936 1.00 85.00 82 SER A O 1
ATOM 653 N N . LEU A 1 83 ? -3.288 5.780 4.051 1.00 82.56 83 LEU A N 1
ATOM 654 C CA . LEU A 1 83 ? -4.626 6.295 4.353 1.00 82.56 83 LEU A CA 1
ATOM 655 C C . LEU A 1 83 ? -5.662 5.175 4.461 1.00 82.56 83 LEU A C 1
ATOM 657 O O . LEU A 1 83 ? -6.458 5.159 5.402 1.00 82.56 83 LEU A O 1
ATOM 661 N N . MET A 1 84 ? -5.636 4.211 3.538 1.00 79.94 84 MET A N 1
ATOM 662 C CA . MET A 1 84 ? -6.528 3.056 3.599 1.00 79.94 84 MET A CA 1
ATOM 663 C C . MET A 1 84 ? -6.324 2.261 4.891 1.00 79.94 84 MET A C 1
ATOM 665 O O . MET A 1 84 ? -7.305 1.904 5.547 1.00 79.94 84 MET A O 1
ATOM 669 N N . LEU A 1 85 ? -5.074 2.020 5.291 1.00 81.25 85 LEU A N 1
ATOM 670 C CA . LEU A 1 85 ? -4.763 1.326 6.536 1.00 81.25 85 LEU A CA 1
ATOM 671 C C . LEU A 1 85 ? -5.288 2.099 7.751 1.00 81.25 85 LEU A C 1
ATOM 673 O O . LEU A 1 85 ? -5.952 1.504 8.601 1.00 81.25 85 LEU A O 1
ATOM 677 N N . SER A 1 86 ? -5.065 3.415 7.784 1.00 89.44 86 SER A N 1
ATOM 678 C CA . SER A 1 86 ? -5.561 4.306 8.838 1.00 89.44 86 SER A CA 1
ATOM 679 C C . SER A 1 86 ? -7.082 4.201 8.998 1.00 89.44 86 SER A C 1
ATOM 681 O O . SER A 1 86 ? -7.573 3.912 10.090 1.00 89.44 86 SER A O 1
ATOM 683 N N . VAL A 1 87 ? -7.836 4.288 7.895 1.00 82.44 87 VAL A N 1
ATOM 684 C CA . VAL A 1 87 ? -9.304 4.150 7.908 1.00 82.44 87 VAL A CA 1
ATOM 685 C C . VAL A 1 87 ? -9.746 2.809 8.490 1.00 82.44 87 VAL A C 1
ATOM 687 O O . VAL A 1 87 ? -10.729 2.750 9.236 1.00 82.44 87 VAL A O 1
ATOM 690 N N . VAL A 1 88 ? -9.068 1.711 8.150 1.00 81.94 88 VAL A N 1
ATOM 691 C CA . VAL A 1 88 ? -9.478 0.412 8.687 1.00 81.94 88 VAL A CA 1
ATOM 692 C C . VAL A 1 88 ? -9.118 0.273 10.164 1.00 81.94 88 VAL A C 1
ATOM 694 O O . VAL A 1 88 ? -9.948 -0.236 10.917 1.00 81.94 88 VAL A O 1
ATOM 697 N N . VAL A 1 89 ? -7.966 0.786 10.605 1.00 85.12 89 VAL A N 1
ATOM 698 C CA . VAL A 1 89 ? -7.622 0.844 12.036 1.00 85.12 89 VAL A CA 1
ATOM 699 C C . VAL A 1 89 ? -8.685 1.629 12.808 1.00 85.12 89 VAL A C 1
ATOM 701 O O . VAL A 1 89 ? -9.175 1.148 13.831 1.00 85.12 89 VAL A O 1
ATOM 704 N N . THR A 1 90 ? -9.146 2.770 12.286 1.00 87.19 90 THR A N 1
ATOM 705 C CA . THR A 1 90 ? -10.241 3.538 12.902 1.00 87.19 90 THR A CA 1
ATOM 706 C C . THR A 1 90 ? -11.532 2.718 13.020 1.00 87.19 90 THR A C 1
ATOM 708 O O . THR A 1 90 ? -12.175 2.716 14.072 1.00 87.19 90 THR A O 1
ATOM 711 N N . LYS A 1 91 ? -11.914 1.972 11.975 1.00 81.88 91 LYS A N 1
ATOM 712 C CA . LYS A 1 91 ? -13.114 1.109 11.99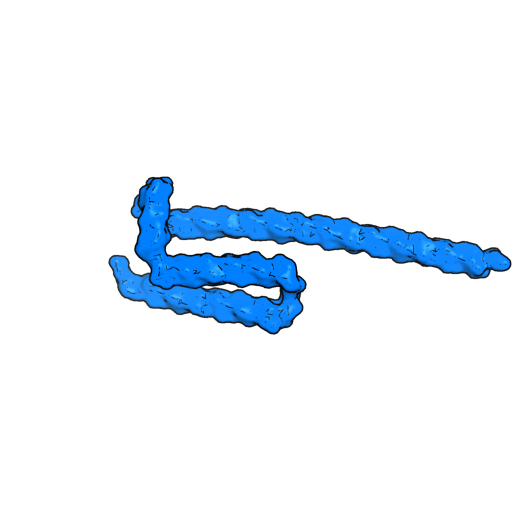9 1.00 81.88 91 LYS A CA 1
ATOM 713 C C . LYS A 1 91 ? -12.987 -0.051 12.989 1.00 81.88 91 LYS A C 1
ATOM 715 O O . LYS A 1 91 ? -13.961 -0.400 13.660 1.00 81.88 91 LYS A O 1
ATOM 720 N N . GLN A 1 92 ? -11.801 -0.645 13.085 1.00 84.31 92 GLN A N 1
ATOM 721 C CA . GLN A 1 92 ? -11.516 -1.708 14.047 1.00 84.31 92 GLN A CA 1
ATOM 722 C C . GLN A 1 92 ? -11.605 -1.181 15.481 1.00 84.31 92 GLN A C 1
ATOM 724 O O . GLN A 1 92 ? -12.305 -1.780 16.295 1.00 84.31 92 GLN A O 1
ATOM 729 N N . ALA A 1 93 ? -11.005 -0.022 15.768 1.00 89.69 93 ALA A N 1
ATOM 730 C CA . ALA A 1 93 ? -11.087 0.621 17.079 1.00 89.69 93 ALA A CA 1
ATOM 731 C C . ALA A 1 93 ? -12.541 0.916 17.495 1.00 89.69 93 ALA A C 1
ATOM 733 O O . ALA A 1 93 ? -12.931 0.641 18.631 1.00 89.69 93 ALA A O 1
ATOM 734 N N . ALA A 1 94 ? -13.373 1.402 16.567 1.00 92.50 94 ALA A N 1
ATOM 735 C CA . ALA A 1 94 ? -14.797 1.626 16.824 1.00 92.50 94 ALA A CA 1
ATOM 736 C C . ALA A 1 94 ? -15.559 0.322 17.130 1.00 92.50 94 ALA A C 1
ATOM 738 O O . ALA A 1 94 ? -16.412 0.297 18.018 1.00 92.50 94 ALA A O 1
ATOM 739 N N . SER A 1 95 ? -15.230 -0.766 16.429 1.00 92.19 95 SER A N 1
ATOM 740 C CA . SER A 1 95 ? -15.847 -2.081 16.655 1.00 92.19 95 SER A CA 1
ATOM 741 C C . SER A 1 95 ? -15.472 -2.643 18.027 1.00 92.19 95 SER A C 1
ATOM 743 O O . SER A 1 95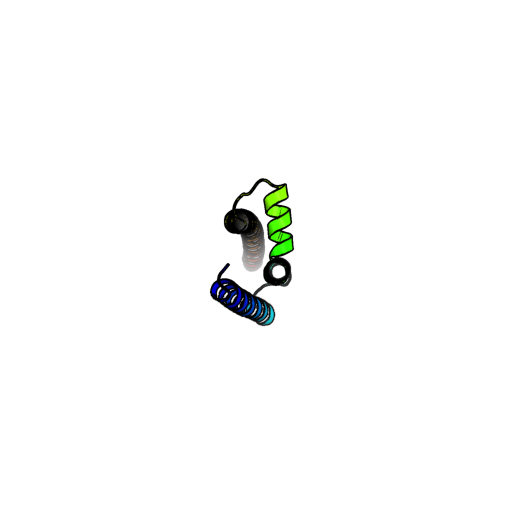 ? -16.353 -3.083 18.760 1.00 92.19 95 SER A O 1
ATOM 745 N N . ILE A 1 96 ? -14.192 -2.555 18.407 1.00 94.56 96 ILE A N 1
ATOM 746 C CA . ILE A 1 96 ? -13.708 -2.957 19.738 1.00 94.56 96 ILE A CA 1
ATOM 747 C C . ILE A 1 96 ? -14.447 -2.169 20.821 1.00 94.56 96 ILE A C 1
ATOM 749 O O . ILE A 1 96 ? -15.009 -2.774 21.729 1.00 94.56 96 ILE A O 1
ATOM 753 N N . LYS A 1 97 ? -14.541 -0.839 20.680 1.00 95.06 97 LYS A N 1
ATOM 754 C CA . LYS A 1 97 ? -15.288 0.009 21.620 1.00 95.06 97 LYS A CA 1
ATOM 755 C C . LYS A 1 97 ? -16.746 -0.444 21.770 1.00 95.06 97 LYS A C 1
ATOM 757 O O . LYS A 1 97 ? -17.238 -0.520 22.892 1.00 95.06 97 LYS A O 1
ATOM 762 N N . ASN A 1 98 ? -17.430 -0.760 20.667 1.00 96.31 98 ASN A N 1
ATOM 763 C CA . ASN A 1 98 ? -18.819 -1.225 20.710 1.00 96.31 98 ASN A CA 1
ATOM 764 C C . ASN A 1 98 ? -18.950 -2.574 21.435 1.00 96.31 98 ASN A C 1
ATOM 766 O O . ASN A 1 98 ? -19.841 -2.730 22.266 1.00 96.31 98 ASN A O 1
ATOM 770 N N . LEU A 1 99 ? -18.047 -3.522 21.162 1.00 96.12 99 LEU A N 1
ATOM 771 C CA . LEU A 1 99 ? -18.024 -4.821 21.842 1.00 96.12 99 LEU A CA 1
ATOM 772 C C . LEU A 1 99 ? -17.785 -4.662 23.347 1.00 96.12 99 LEU A C 1
ATOM 774 O O . LEU A 1 99 ? -18.515 -5.257 24.135 1.00 96.12 99 LEU A O 1
ATOM 778 N N . THR A 1 100 ? -16.827 -3.824 23.750 1.00 96.62 100 THR A N 1
ATOM 779 C CA . THR A 1 100 ? -16.562 -3.536 25.167 1.00 96.62 100 THR A CA 1
ATOM 780 C C . THR A 1 100 ? -17.776 -2.907 25.849 1.00 96.62 100 THR A C 1
ATOM 782 O O . THR A 1 100 ? -18.121 -3.293 26.961 1.00 96.62 100 THR A O 1
ATOM 785 N N . GLN A 1 101 ? -18.470 -1.981 25.178 1.00 95.50 101 GLN A N 1
ATOM 786 C CA . GLN A 1 101 ? -19.696 -1.385 25.716 1.00 95.50 101 GLN A CA 1
ATOM 787 C C . GLN A 1 101 ? -20.819 -2.414 25.876 1.00 95.50 101 GLN A C 1
ATOM 789 O O . GLN A 1 101 ? -21.484 -2.423 26.906 1.00 95.50 101 GLN A O 1
ATOM 794 N N . ARG A 1 102 ? -21.021 -3.297 24.890 1.00 96.38 102 ARG A N 1
ATOM 795 C CA . ARG A 1 102 ? -22.011 -4.378 24.995 1.00 96.38 102 ARG A CA 1
ATOM 796 C C . ARG A 1 102 ? -21.688 -5.325 26.149 1.00 96.38 102 ARG A C 1
ATOM 798 O O . ARG A 1 102 ? -22.593 -5.668 26.897 1.00 96.38 102 ARG A O 1
ATOM 805 N N . LEU A 1 103 ? -20.417 -5.693 26.316 1.00 96.44 103 LEU A N 1
ATOM 806 C CA . LEU A 1 103 ? -19.973 -6.546 27.418 1.00 96.44 103 LEU A CA 1
ATOM 807 C C . LEU A 1 103 ? -20.271 -5.903 28.781 1.00 96.44 103 LEU A C 1
ATOM 809 O O . LEU A 1 103 ? -20.843 -6.562 29.637 1.00 96.44 103 LEU A O 1
ATOM 813 N N . ALA A 1 104 ? -19.977 -4.609 28.944 1.00 95.56 104 ALA A N 1
ATOM 814 C CA . ALA A 1 104 ? -20.238 -3.888 30.191 1.00 95.56 104 ALA A CA 1
ATOM 815 C C . ALA A 1 104 ? -21.736 -3.812 30.550 1.00 95.56 104 ALA A C 1
ATOM 817 O O . ALA A 1 104 ? -22.094 -3.868 31.724 1.00 95.56 104 ALA A O 1
ATOM 818 N N . ILE A 1 105 ? -22.621 -3.681 29.554 1.00 96.56 105 ILE A N 1
ATOM 819 C CA . ILE A 1 105 ? -24.077 -3.698 29.781 1.00 96.56 105 ILE A CA 1
ATOM 820 C C . ILE A 1 105 ? -24.528 -5.091 30.228 1.00 96.56 105 ILE A C 1
ATOM 822 O O . ILE A 1 105 ? -25.238 -5.199 31.223 1.00 96.56 105 ILE A O 1
ATOM 826 N N . VAL A 1 106 ? -24.075 -6.141 29.535 1.00 95.62 106 VAL A N 1
ATOM 827 C CA . VAL A 1 106 ? -24.404 -7.536 29.874 1.00 95.62 106 VAL A CA 1
ATOM 828 C C . VAL A 1 106 ? -23.911 -7.895 31.278 1.00 95.62 106 VAL A C 1
ATOM 830 O O . VAL A 1 106 ? -24.650 -8.492 32.054 1.00 95.62 106 VAL A O 1
ATOM 833 N N . GLU A 1 107 ? -22.691 -7.495 31.637 1.00 94.69 107 GLU A N 1
ATOM 834 C CA . GLU A 1 107 ? -22.131 -7.723 32.972 1.00 94.69 107 GLU A CA 1
ATOM 835 C C . GLU A 1 107 ? -22.960 -7.017 34.054 1.00 94.69 107 GLU A C 1
ATOM 837 O O . GLU A 1 107 ? -23.308 -7.622 35.063 1.00 94.69 107 GLU A O 1
ATOM 842 N N . LYS A 1 108 ? -23.377 -5.768 33.812 1.00 93.81 108 LYS A N 1
ATOM 843 C CA . LYS A 1 108 ? -24.246 -5.028 34.735 1.00 93.81 108 LYS A CA 1
ATOM 844 C C . LYS A 1 108 ? -25.613 -5.695 34.932 1.00 93.81 108 LYS A C 1
ATOM 846 O O . LYS A 1 108 ? -26.137 -5.672 36.043 1.00 93.81 108 LYS A O 1
ATOM 851 N N . GLU A 1 109 ? -26.213 -6.228 33.870 1.00 93.75 109 GLU A N 1
ATOM 852 C CA . GLU A 1 109 ? -27.499 -6.933 33.951 1.00 93.75 109 GLU A CA 1
ATOM 853 C C . GLU A 1 109 ? -27.386 -8.243 34.737 1.00 93.75 109 GLU A C 1
ATOM 855 O O . GLU A 1 109 ? -28.266 -8.522 35.546 1.00 93.75 109 GLU A O 1
ATOM 860 N N . LEU A 1 110 ? -26.291 -8.992 34.561 1.00 91.88 110 LEU A N 1
ATOM 861 C CA . LEU A 1 110 ? -26.016 -10.206 35.335 1.00 91.88 110 LEU A CA 1
ATOM 862 C C . LEU A 1 110 ? -25.881 -9.913 36.833 1.00 91.88 110 LEU A C 1
ATOM 864 O O . LEU A 1 110 ? -26.564 -10.549 37.625 1.00 91.88 110 LEU A O 1
ATOM 868 N N . TYR A 1 111 ? -25.068 -8.923 37.220 1.00 87.25 111 TYR A N 1
ATOM 869 C CA . TYR A 1 111 ? -24.911 -8.562 38.636 1.00 87.25 111 TYR A CA 1
ATOM 870 C C . TYR A 1 111 ? -26.211 -8.048 39.264 1.00 87.25 111 TYR A C 1
ATOM 872 O O . TYR A 1 111 ? -26.475 -8.329 40.424 1.00 87.25 111 TYR A O 1
ATOM 880 N N . ARG A 1 112 ? -27.052 -7.328 38.510 1.00 83.06 112 ARG A N 1
ATOM 881 C CA . ARG A 1 112 ? -28.331 -6.834 39.043 1.00 83.06 112 ARG A CA 1
ATOM 882 C C . ARG A 1 112 ? -29.363 -7.944 39.270 1.00 83.06 112 ARG A C 1
ATOM 884 O O . ARG A 1 112 ? -30.244 -7.752 40.091 1.00 83.06 112 ARG A O 1
ATOM 891 N N . GLY A 1 113 ? -29.284 -9.055 38.538 1.00 74.00 113 GLY A N 1
ATOM 892 C CA . GLY A 1 113 ? -30.195 -10.192 38.703 1.00 74.00 113 GLY A CA 1
ATOM 893 C C . GLY A 1 113 ? -29.802 -11.175 39.810 1.00 74.00 113 GLY A C 1
ATOM 894 O O . GLY A 1 113 ? -30.592 -12.059 40.101 1.00 74.00 113 GLY A O 1
ATOM 895 N N . ASP A 1 114 ? -28.603 -11.043 40.388 1.00 64.56 114 ASP A N 1
ATOM 896 C CA . ASP A 1 114 ? -28.117 -11.873 41.507 1.00 64.56 114 ASP A CA 1
ATOM 897 C C . ASP A 1 114 ? -28.450 -11.243 42.881 1.00 64.56 114 ASP A C 1
ATOM 899 O O . ASP A 1 114 ? -28.376 -11.911 43.909 1.00 64.56 114 ASP A O 1
ATOM 903 N N . ASP A 1 115 ? -28.833 -9.957 42.890 1.00 59.72 115 ASP A N 1
ATOM 904 C CA . ASP A 1 115 ? -29.233 -9.186 44.079 1.00 59.72 115 ASP A CA 1
ATOM 905 C C . ASP A 1 115 ? -30.765 -9.214 44.355 1.00 59.72 115 ASP A C 1
ATOM 907 O O . ASP A 1 115 ? -31.191 -8.704 45.395 1.00 59.72 115 ASP A O 1
ATOM 911 N N . ASP A 1 116 ? -31.579 -9.797 43.456 1.00 50.88 116 ASP A N 1
ATOM 912 C CA . ASP A 1 116 ? -33.050 -9.980 43.566 1.00 50.88 116 ASP A CA 1
ATOM 913 C C . ASP A 1 116 ? -33.423 -11.448 43.877 1.00 50.88 116 ASP A C 1
ATOM 915 O O . ASP A 1 116 ? -34.316 -11.672 44.732 1.00 50.88 116 ASP A O 1
#